Protein AF-D7A3Y3-F1 (afdb_monomer_lite)

Radius of gyration: 31.53 Å; chains: 1; bounding box: 90×44×59 Å

InterPro domains:
  IPR018753 GapR-like [MF_00797] (21-98)
  IPR046367 GapR-like, DNA-binding domain [NF010247] (20-98)
  IPR046367 GapR-like, DNA-binding domain [PF10073] (26-97)

Sequence (101 aa):
MLDRSSSAFDADAADQPLSDAAAGFAKEQLKSFIERIERLEEEKKTIADDIKDVFAEAKGTGFDVKALREVLKIRKADPDQLAEHQANVDLYLQALGMVGG

Structure (mmCIF, N/CA/C/O backbone):
data_AF-D7A3Y3-F1
#
_entry.id   AF-D7A3Y3-F1
#
loop_
_atom_site.group_PDB
_atom_site.id
_atom_site.type_symbol
_atom_site.label_atom_id
_atom_site.label_alt_id
_atom_site.label_comp_id
_atom_site.label_asym_id
_atom_site.label_entity_id
_atom_site.label_seq_id
_atom_site.pdbx_PDB_ins_code
_atom_site.Cartn_x
_atom_site.Cartn_y
_atom_site.Cartn_z
_atom_site.occupancy
_atom_site.B_iso_or_equiv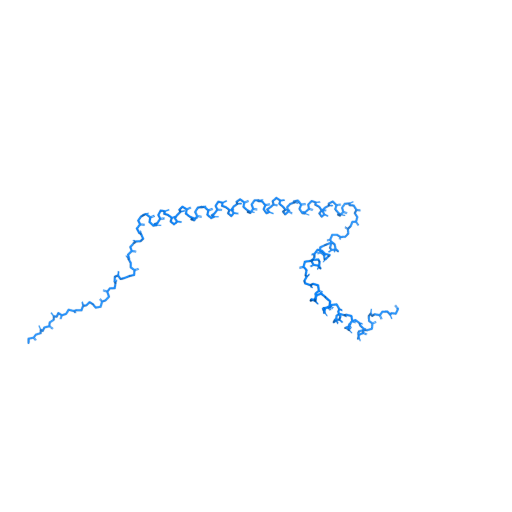
_atom_site.auth_seq_id
_atom_site.auth_comp_id
_atom_site.auth_asym_id
_atom_site.auth_atom_id
_atom_site.pdbx_PDB_model_num
ATOM 1 N N . MET A 1 1 ? 61.805 -34.814 -41.924 1.00 52.41 1 MET A N 1
ATOM 2 C CA . MET A 1 1 ? 61.599 -33.368 -42.132 1.00 52.41 1 MET A CA 1
ATOM 3 C C . MET A 1 1 ? 60.375 -32.993 -41.314 1.00 52.41 1 MET A C 1
ATOM 5 O O . MET A 1 1 ? 59.283 -33.403 -41.673 1.00 52.41 1 MET A O 1
ATOM 9 N N . LEU A 1 2 ? 60.584 -32.408 -40.131 1.00 50.88 2 LEU A N 1
ATOM 10 C CA . LEU A 1 2 ? 59.501 -31.949 -39.262 1.00 50.88 2 LEU A CA 1
ATOM 11 C C . LEU A 1 2 ? 58.984 -30.623 -39.822 1.00 50.88 2 LEU A C 1
ATOM 13 O O . LEU A 1 2 ? 59.705 -29.633 -39.734 1.00 50.88 2 LEU A O 1
ATOM 17 N N . ASP A 1 3 ? 57.769 -30.598 -40.366 1.00 58.34 3 ASP A N 1
ATOM 18 C CA . ASP A 1 3 ? 57.036 -29.342 -40.501 1.00 58.34 3 ASP A CA 1
ATOM 19 C C . ASP A 1 3 ? 56.270 -29.105 -39.194 1.00 58.34 3 ASP A C 1
ATOM 21 O O . ASP A 1 3 ? 55.235 -29.706 -38.911 1.00 58.34 3 ASP A O 1
ATOM 25 N N . ARG A 1 4 ? 56.896 -28.306 -38.326 1.00 67.75 4 ARG A N 1
ATOM 26 C CA . ARG A 1 4 ? 56.238 -27.578 -37.243 1.00 67.75 4 ARG A CA 1
ATOM 27 C C . ARG A 1 4 ? 55.771 -26.257 -37.841 1.00 67.75 4 ARG A C 1
ATOM 29 O O . ARG A 1 4 ? 56.613 -25.385 -38.028 1.00 67.75 4 ARG A O 1
ATOM 36 N N . SER A 1 5 ? 54.480 -26.086 -38.084 1.00 56.97 5 SER A N 1
ATOM 37 C CA . SER A 1 5 ? 53.777 -24.792 -38.157 1.00 56.97 5 SER A CA 1
ATOM 38 C C . SER A 1 5 ? 52.299 -25.111 -38.384 1.00 56.97 5 SER A C 1
ATOM 40 O O . SER A 1 5 ? 51.972 -25.869 -39.277 1.00 56.97 5 SER A O 1
ATOM 42 N N . SER A 1 6 ? 51.318 -24.641 -37.632 1.00 56.59 6 SER A N 1
ATOM 43 C CA . SER A 1 6 ? 51.253 -23.619 -36.604 1.00 56.59 6 SER A CA 1
ATOM 44 C C . SER A 1 6 ? 49.985 -23.930 -35.805 1.00 56.59 6 SER A C 1
ATOM 46 O O . SER A 1 6 ? 48.916 -24.107 -36.391 1.00 56.59 6 SER A O 1
ATOM 48 N N . SER A 1 7 ? 50.106 -24.054 -34.483 1.00 59.94 7 SER A N 1
ATOM 49 C CA . SER A 1 7 ? 48.958 -24.035 -33.581 1.00 59.94 7 SER A CA 1
ATOM 50 C C . SER A 1 7 ? 48.574 -22.587 -33.288 1.00 59.94 7 SER A C 1
ATOM 52 O O . SER A 1 7 ? 49.397 -21.839 -32.763 1.00 59.94 7 SER A O 1
ATOM 54 N N . ALA A 1 8 ? 47.322 -22.244 -33.556 1.00 55.28 8 ALA A N 1
ATOM 55 C CA . ALA A 1 8 ? 46.563 -21.215 -32.846 1.00 55.28 8 ALA A CA 1
ATOM 56 C C . ALA A 1 8 ? 45.080 -21.469 -33.174 1.00 55.28 8 ALA A C 1
ATOM 58 O O . ALA A 1 8 ? 44.543 -20.964 -34.151 1.00 55.28 8 ALA A O 1
ATOM 59 N N . PHE A 1 9 ? 44.472 -22.506 -32.603 1.00 58.44 9 PHE A N 1
ATOM 60 C CA . PHE A 1 9 ? 43.594 -22.326 -31.446 1.00 58.44 9 PHE A CA 1
ATOM 61 C C . PHE A 1 9 ? 43.692 -20.965 -30.734 1.00 58.44 9 PHE A C 1
ATOM 63 O O . PHE A 1 9 ? 44.774 -20.562 -30.314 1.00 58.44 9 PHE A O 1
ATOM 70 N N . ASP A 1 10 ? 42.505 -20.368 -30.572 1.00 49.00 10 ASP A N 1
ATOM 71 C CA . ASP A 1 10 ? 42.120 -19.386 -29.552 1.00 49.00 10 ASP A CA 1
ATOM 72 C C . ASP A 1 10 ? 42.640 -17.947 -29.735 1.00 49.00 10 ASP A C 1
ATOM 74 O O . ASP A 1 10 ? 43.755 -17.713 -30.171 1.00 49.00 10 ASP A O 1
ATOM 78 N N . ALA A 1 11 ? 41.925 -16.877 -29.397 1.00 51.06 11 ALA A N 1
ATOM 79 C CA . ALA A 1 11 ? 40.557 -16.655 -28.942 1.00 51.06 11 ALA A CA 1
ATOM 80 C C . ALA A 1 11 ? 40.461 -15.131 -28.748 1.00 51.06 11 ALA A C 1
ATOM 82 O O . ALA A 1 11 ? 40.836 -14.643 -27.692 1.00 51.06 11 ALA A O 1
ATOM 83 N N . ASP A 1 12 ? 40.031 -14.365 -29.755 1.00 48.00 12 ASP A N 1
ATOM 84 C CA . ASP A 1 12 ? 40.020 -12.888 -29.632 1.00 48.00 12 ASP A CA 1
ATOM 85 C C . ASP A 1 12 ? 38.660 -12.236 -29.930 1.00 48.00 12 ASP A C 1
ATOM 87 O O . ASP A 1 12 ? 38.510 -11.020 -29.936 1.00 48.00 12 ASP A O 1
ATOM 91 N N . ALA A 1 13 ? 37.605 -13.031 -30.128 1.00 52.06 13 ALA A N 1
ATOM 92 C CA . ALA A 1 13 ? 36.263 -12.475 -30.325 1.00 52.06 13 ALA A CA 1
ATOM 93 C C . ALA A 1 13 ? 35.554 -12.080 -29.010 1.00 52.06 13 ALA A C 1
ATOM 95 O O . ALA A 1 13 ? 34.447 -11.551 -29.062 1.00 52.06 13 ALA A O 1
ATOM 96 N N . ALA A 1 14 ? 36.153 -12.349 -27.843 1.00 55.81 14 ALA A N 1
ATOM 97 C CA . ALA A 1 14 ? 35.497 -12.191 -26.541 1.00 55.81 14 ALA A CA 1
ATOM 98 C C . ALA A 1 14 ? 36.044 -11.046 -25.667 1.00 55.81 14 ALA A C 1
ATOM 100 O O . ALA A 1 14 ? 35.450 -10.784 -24.625 1.00 55.81 14 ALA A O 1
ATOM 101 N N . ASP A 1 15 ? 37.114 -10.353 -26.077 1.00 58.00 15 ASP A N 1
ATOM 102 C CA . ASP A 1 15 ? 37.781 -9.329 -25.250 1.00 58.00 15 ASP A CA 1
ATOM 103 C C . ASP A 1 15 ? 38.054 -8.021 -26.016 1.00 58.00 15 ASP A C 1
ATOM 105 O O . ASP A 1 15 ? 39.070 -7.356 -25.834 1.00 58.00 15 ASP A O 1
ATOM 109 N N . GLN A 1 16 ? 37.137 -7.626 -26.908 1.00 64.69 16 GLN A N 1
ATOM 110 C CA . GLN A 1 16 ? 37.162 -6.264 -27.446 1.00 64.69 16 GLN A CA 1
ATOM 111 C C . GLN A 1 16 ? 36.726 -5.292 -26.338 1.00 64.69 16 GLN A C 1
ATOM 113 O O . GLN A 1 16 ? 35.574 -5.367 -25.894 1.00 64.69 16 GLN A O 1
ATOM 118 N N . PRO A 1 17 ? 37.600 -4.373 -25.883 1.00 64.75 17 PRO A N 1
ATOM 119 C CA . PRO A 1 17 ? 37.238 -3.416 -24.851 1.00 64.75 17 PRO A CA 1
ATOM 120 C C . PRO A 1 17 ? 36.066 -2.563 -25.339 1.00 64.75 17 PRO A C 1
ATOM 122 O O . PRO A 1 17 ? 36.085 -2.033 -26.453 1.00 64.75 17 PRO A O 1
ATOM 125 N N . LEU A 1 18 ? 35.033 -2.431 -24.498 1.00 68.00 18 LEU A N 1
ATOM 126 C CA . LEU A 1 18 ? 33.954 -1.469 -24.716 1.00 68.00 18 LEU A CA 1
ATOM 127 C C . LEU A 1 18 ? 34.596 -0.109 -24.988 1.00 68.00 18 LEU A C 1
ATOM 129 O O . LEU A 1 18 ? 35.336 0.397 -24.146 1.00 68.00 18 LEU A O 1
ATOM 133 N N . SER A 1 19 ? 34.339 0.460 -26.167 1.00 77.38 19 SER A N 1
ATOM 134 C CA . SER A 1 19 ? 34.927 1.746 -26.535 1.00 77.38 19 SER A CA 1
ATOM 135 C C . SER A 1 19 ? 34.593 2.799 -25.477 1.00 77.38 19 SER A C 1
ATOM 137 O O . SER A 1 19 ? 33.494 2.796 -24.917 1.00 77.38 19 SER A O 1
ATOM 139 N N . ASP A 1 20 ? 35.515 3.727 -25.216 1.00 79.50 20 ASP A N 1
ATOM 140 C CA . ASP A 1 20 ? 35.340 4.754 -24.177 1.00 79.50 20 ASP A CA 1
ATOM 141 C C . ASP A 1 20 ? 34.030 5.548 -24.342 1.00 79.50 20 ASP A C 1
ATOM 143 O O . ASP A 1 20 ? 33.392 5.930 -23.360 1.00 79.50 20 ASP A O 1
ATOM 147 N N . ALA A 1 21 ? 33.574 5.734 -25.586 1.00 77.25 21 ALA A N 1
ATOM 148 C CA . ALA A 1 21 ? 32.285 6.345 -25.901 1.00 77.25 21 ALA A CA 1
ATOM 149 C C . ALA A 1 21 ? 31.086 5.473 -25.476 1.00 77.25 21 ALA A C 1
ATOM 151 O O . ALA A 1 21 ? 30.132 5.986 -24.889 1.00 77.25 21 ALA A O 1
ATOM 152 N N . ALA A 1 22 ? 31.131 4.160 -25.730 1.00 78.06 22 ALA A N 1
ATOM 153 C CA . ALA A 1 22 ? 30.088 3.228 -25.301 1.00 78.06 22 ALA A CA 1
ATOM 154 C C . ALA A 1 22 ? 30.053 3.086 -23.769 1.00 78.06 22 ALA A C 1
ATOM 156 O O . ALA A 1 22 ? 28.975 3.084 -23.173 1.00 78.06 22 ALA A O 1
ATOM 157 N N . ALA A 1 23 ? 31.222 3.042 -23.122 1.00 81.69 23 ALA A N 1
ATOM 158 C CA . ALA A 1 23 ? 31.339 3.022 -21.666 1.00 81.69 23 ALA A CA 1
ATOM 159 C C . ALA A 1 23 ? 30.827 4.329 -21.026 1.00 81.69 23 ALA A C 1
ATOM 161 O O . ALA A 1 23 ? 30.122 4.293 -20.013 1.00 81.69 23 ALA A O 1
ATOM 162 N N . GLY A 1 24 ? 31.124 5.482 -21.635 1.00 87.88 24 GLY A N 1
ATOM 163 C CA . GLY A 1 24 ? 30.602 6.787 -21.224 1.00 87.88 24 GLY A CA 1
ATOM 164 C C . GLY A 1 24 ? 29.076 6.865 -21.313 1.00 87.88 24 GLY A C 1
ATOM 165 O O . GLY A 1 24 ? 28.424 7.210 -20.327 1.00 87.88 24 GLY A O 1
ATOM 166 N N . PHE A 1 25 ? 28.501 6.451 -22.446 1.00 89.88 25 PHE A N 1
ATOM 167 C CA . PHE A 1 25 ? 27.049 6.415 -22.644 1.00 89.88 25 PHE A CA 1
ATOM 168 C C . PHE A 1 25 ? 26.344 5.490 -21.638 1.00 89.88 25 PHE A C 1
ATOM 170 O O . PHE A 1 25 ? 25.362 5.886 -21.005 1.00 89.88 25 PHE A O 1
ATOM 177 N N . ALA A 1 26 ? 26.870 4.279 -21.425 1.00 92.75 26 ALA A N 1
ATOM 178 C CA . ALA A 1 26 ? 26.318 3.340 -20.448 1.00 92.75 26 ALA A CA 1
ATOM 179 C C . ALA A 1 26 ? 26.341 3.914 -19.019 1.00 92.75 26 ALA A C 1
ATOM 181 O O . ALA A 1 26 ? 25.380 3.760 -18.261 1.00 92.75 26 ALA A O 1
ATOM 182 N N . LYS A 1 27 ? 27.410 4.635 -18.657 1.00 94.62 27 LYS A N 1
ATOM 183 C CA . LYS A 1 27 ? 27.537 5.310 -17.360 1.00 94.62 27 LYS A CA 1
ATOM 184 C C . LYS A 1 27 ? 26.507 6.428 -17.182 1.00 94.62 27 LYS A C 1
ATOM 186 O O . LYS A 1 27 ? 25.945 6.558 -16.097 1.00 94.62 27 LYS A O 1
ATOM 191 N N . GLU A 1 28 ? 26.260 7.238 -18.208 1.00 96.06 28 GLU A N 1
ATOM 192 C CA . GLU A 1 28 ? 25.248 8.304 -18.165 1.00 96.06 28 GLU A CA 1
ATOM 193 C C . GLU A 1 28 ? 23.830 7.741 -18.038 1.00 96.06 28 GL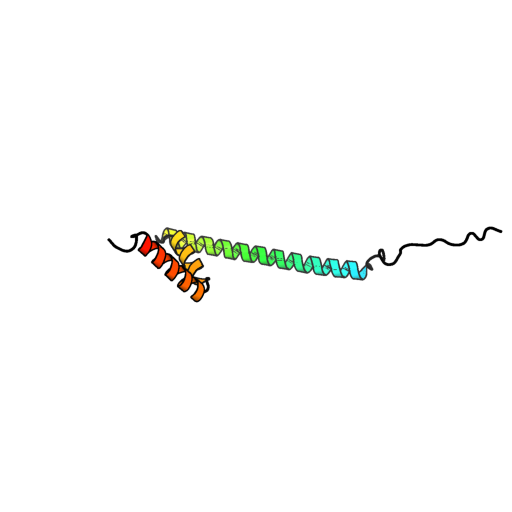U A C 1
ATOM 195 O O . GLU A 1 28 ? 23.039 8.220 -17.225 1.00 96.06 28 GLU A O 1
ATOM 200 N N . GLN A 1 29 ? 23.527 6.671 -18.772 1.00 96.56 29 GLN A N 1
ATOM 201 C CA . GLN A 1 29 ? 22.225 6.017 -18.699 1.00 96.56 29 GLN A CA 1
ATOM 202 C C . GLN A 1 29 ? 21.981 5.365 -17.329 1.00 96.56 29 GLN A C 1
ATOM 204 O O . GLN A 1 29 ? 20.896 5.517 -16.766 1.00 96.56 29 GLN A O 1
ATOM 209 N N . LEU A 1 30 ? 22.998 4.716 -16.751 1.00 97.06 30 LEU A N 1
ATOM 210 C CA . LEU A 1 30 ? 22.925 4.173 -15.393 1.00 97.06 30 LEU A CA 1
ATOM 211 C C . LEU A 1 30 ? 22.644 5.271 -14.358 1.00 97.06 30 LEU A C 1
ATOM 213 O O . LEU A 1 30 ? 21.754 5.103 -13.526 1.00 97.06 30 LEU A O 1
ATOM 217 N N . LYS A 1 31 ? 23.354 6.406 -14.433 1.00 97.81 31 LYS A N 1
ATOM 218 C CA . LYS A 1 31 ? 23.102 7.560 -13.553 1.00 97.81 31 LYS A CA 1
ATOM 219 C C . LYS A 1 31 ? 21.665 8.057 -13.674 1.00 97.81 31 LYS A C 1
ATOM 221 O O . LYS A 1 31 ? 20.997 8.214 -12.660 1.00 97.81 31 LYS A O 1
ATOM 226 N N . SER A 1 32 ? 21.164 8.211 -14.901 1.00 98.00 32 SER A N 1
ATOM 227 C CA . SER A 1 32 ? 19.787 8.655 -15.135 1.00 98.00 32 SER A CA 1
ATOM 228 C C . SER A 1 32 ? 18.751 7.705 -14.526 1.00 98.00 32 SER A C 1
ATOM 230 O O . SER A 1 32 ? 17.754 8.161 -13.964 1.00 98.00 32 SER A O 1
ATOM 232 N N . PHE A 1 33 ? 18.963 6.386 -14.604 1.00 98.19 33 PHE A N 1
ATOM 233 C CA . PHE A 1 33 ? 18.071 5.432 -13.944 1.00 98.19 33 PHE A CA 1
ATOM 234 C C . PHE A 1 33 ? 18.118 5.551 -12.421 1.00 98.19 33 PHE A C 1
ATOM 236 O O . PHE A 1 33 ? 17.054 5.582 -11.806 1.00 98.19 33 PHE A O 1
ATOM 243 N N . ILE A 1 34 ? 19.311 5.656 -11.829 1.00 98.56 34 ILE A N 1
ATOM 244 C CA . ILE A 1 34 ? 19.478 5.789 -10.374 1.00 98.56 34 ILE A CA 1
ATOM 245 C C . ILE A 1 34 ? 18.776 7.051 -9.869 1.00 98.56 34 ILE A C 1
ATOM 247 O O . ILE A 1 34 ? 17.899 6.942 -9.021 1.00 98.56 34 ILE A O 1
ATOM 251 N N . GLU A 1 35 ? 19.061 8.212 -10.460 1.00 98.62 35 GLU A N 1
ATOM 252 C CA . GLU A 1 35 ? 18.464 9.493 -10.050 1.00 98.62 35 GLU A CA 1
ATOM 253 C C . GLU A 1 35 ? 16.928 9.460 -10.124 1.00 98.62 35 GLU A C 1
ATOM 255 O O . GLU A 1 35 ? 16.223 9.947 -9.238 1.00 98.62 35 GLU A O 1
ATOM 260 N N . ARG A 1 36 ? 16.376 8.842 -11.178 1.00 98.62 36 ARG A N 1
ATOM 261 C CA . ARG A 1 36 ? 14.922 8.684 -11.327 1.00 98.62 36 ARG A CA 1
ATOM 262 C C . ARG A 1 36 ? 14.329 7.752 -10.274 1.00 98.62 36 ARG A C 1
ATOM 264 O O . ARG A 1 36 ? 13.227 8.023 -9.805 1.00 98.62 36 ARG A O 1
ATOM 271 N N . ILE A 1 37 ? 15.015 6.659 -9.939 1.00 98.50 37 ILE A N 1
ATOM 272 C CA . ILE A 1 37 ? 14.567 5.702 -8.918 1.00 98.50 37 ILE A CA 1
ATOM 273 C C . ILE A 1 37 ? 14.628 6.337 -7.530 1.00 98.50 37 ILE A C 1
ATOM 275 O O . ILE A 1 37 ? 13.667 6.206 -6.781 1.00 98.50 37 ILE A O 1
ATOM 279 N N . GLU A 1 38 ? 15.702 7.056 -7.203 1.00 98.56 38 GLU A N 1
ATOM 280 C CA . GLU A 1 38 ? 15.849 7.743 -5.916 1.00 98.56 38 GLU A CA 1
ATOM 281 C C . GLU A 1 38 ? 14.713 8.741 -5.692 1.00 98.56 38 GLU A C 1
ATOM 283 O O . GLU A 1 38 ? 14.039 8.680 -4.665 1.00 98.56 38 GLU A O 1
ATOM 288 N N . ARG A 1 39 ? 14.398 9.564 -6.701 1.00 98.56 39 ARG A N 1
ATOM 289 C CA . ARG A 1 39 ? 13.243 10.469 -6.638 1.00 98.56 39 ARG A CA 1
ATOM 290 C C . ARG A 1 39 ? 11.924 9.720 -6.416 1.00 98.56 39 ARG A C 1
ATOM 292 O O . ARG A 1 39 ? 11.104 10.141 -5.607 1.00 98.56 39 ARG A O 1
ATOM 299 N N . LEU A 1 40 ? 11.705 8.607 -7.120 1.00 98.62 40 LEU A N 1
ATOM 300 C CA . LEU A 1 40 ? 10.483 7.808 -6.961 1.00 98.62 40 LEU A CA 1
ATOM 301 C C . LEU A 1 40 ? 10.391 7.142 -5.580 1.00 98.62 40 LEU A C 1
ATOM 303 O O . LEU A 1 40 ? 9.293 7.018 -5.042 1.00 98.62 40 LEU A O 1
ATOM 307 N N . GLU A 1 41 ? 11.509 6.717 -4.988 1.00 98.56 41 GLU A N 1
ATOM 308 C CA . GLU A 1 41 ? 11.527 6.174 -3.625 1.00 98.56 41 GLU A CA 1
ATOM 309 C C . GLU A 1 41 ? 11.249 7.263 -2.576 1.00 98.56 41 GLU A C 1
ATOM 311 O O . GLU A 1 41 ? 10.538 6.999 -1.604 1.00 98.56 41 GLU A O 1
ATOM 316 N N . GLU A 1 42 ? 11.714 8.497 -2.788 1.00 98.44 42 GLU A N 1
ATOM 317 C CA . GLU A 1 42 ? 11.338 9.646 -1.954 1.00 98.44 42 GLU A CA 1
ATOM 318 C C . GLU A 1 42 ? 9.838 9.961 -2.054 1.00 98.44 42 GLU A C 1
ATOM 320 O O . GLU A 1 42 ? 9.162 10.064 -1.029 1.00 98.44 42 GLU A O 1
ATOM 325 N N . GLU A 1 43 ? 9.284 10.042 -3.268 1.00 98.38 43 GLU A N 1
ATOM 326 C CA . GLU A 1 43 ? 7.845 10.254 -3.490 1.00 98.38 43 GLU A CA 1
ATOM 327 C C . GLU A 1 43 ? 7.006 9.146 -2.833 1.00 98.38 43 GLU A C 1
ATOM 329 O O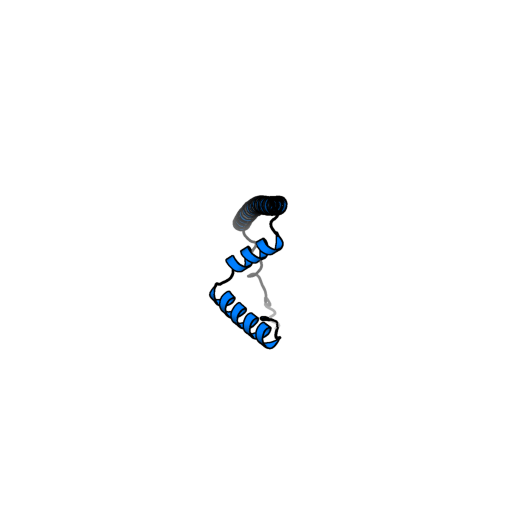 . GLU A 1 43 ? 6.043 9.414 -2.111 1.00 98.38 43 GLU A O 1
ATOM 334 N N . LYS A 1 44 ? 7.404 7.884 -3.022 1.00 98.00 44 LYS A N 1
ATOM 335 C CA . LYS A 1 44 ? 6.767 6.715 -2.403 1.00 98.00 44 LYS A CA 1
ATOM 336 C C . LYS A 1 44 ? 6.814 6.779 -0.880 1.00 98.00 44 LYS A C 1
ATOM 338 O O . LYS A 1 44 ? 5.842 6.377 -0.241 1.00 98.00 44 LYS A O 1
ATOM 343 N N . LYS A 1 45 ? 7.912 7.263 -0.292 1.00 98.19 45 LYS A N 1
ATOM 344 C CA . LYS A 1 45 ? 8.021 7.452 1.157 1.00 98.19 45 LYS A CA 1
ATOM 345 C C . LYS A 1 45 ? 7.025 8.500 1.647 1.00 98.19 45 LYS A C 1
ATOM 347 O O . LYS A 1 45 ? 6.287 8.202 2.579 1.00 98.19 45 LYS A O 1
ATOM 352 N N . THR A 1 46 ? 6.957 9.659 0.993 1.00 98.44 46 THR A N 1
ATOM 353 C CA . THR A 1 46 ? 5.990 10.716 1.330 1.00 98.44 46 THR A CA 1
ATOM 354 C C . THR A 1 46 ? 4.558 10.188 1.273 1.00 98.44 46 THR A C 1
ATOM 356 O O . THR A 1 46 ? 3.830 10.284 2.253 1.00 98.44 46 THR A O 1
ATOM 359 N N . ILE A 1 47 ? 4.189 9.497 0.190 1.00 98.44 47 ILE A N 1
ATOM 360 C CA . ILE A 1 47 ? 2.859 8.881 0.049 1.00 98.44 47 ILE A CA 1
ATOM 361 C C . ILE A 1 47 ? 2.603 7.841 1.150 1.00 98.44 47 ILE A C 1
ATOM 363 O O . ILE A 1 47 ? 1.496 7.736 1.678 1.00 98.44 47 ILE A O 1
ATOM 367 N N . ALA A 1 48 ? 3.607 7.032 1.497 1.00 98.19 48 ALA A N 1
ATOM 368 C CA . ALA A 1 48 ? 3.472 6.038 2.555 1.00 98.19 48 ALA A CA 1
ATOM 369 C C . ALA A 1 48 ? 3.266 6.681 3.933 1.00 98.19 48 ALA A C 1
ATOM 371 O O . ALA A 1 48 ? 2.534 6.118 4.749 1.00 98.19 48 ALA A O 1
ATOM 372 N N . ASP A 1 49 ? 3.901 7.821 4.195 1.00 98.62 49 ASP A N 1
ATOM 373 C CA . ASP A 1 49 ? 3.723 8.579 5.429 1.00 98.62 49 ASP A CA 1
ATOM 374 C C . ASP A 1 49 ? 2.334 9.241 5.468 1.00 98.62 49 ASP A C 1
ATOM 376 O O . ASP A 1 49 ? 1.610 9.026 6.440 1.00 98.62 49 ASP A O 1
ATOM 380 N N . ASP A 1 50 ? 1.868 9.844 4.369 1.00 98.69 50 ASP A N 1
ATOM 381 C CA . ASP A 1 50 ? 0.497 10.372 4.257 1.00 98.69 50 ASP A CA 1
ATOM 382 C C . ASP A 1 50 ? -0.565 9.285 4.524 1.00 98.69 50 ASP A C 1
ATOM 384 O O . ASP A 1 50 ? -1.535 9.486 5.257 1.00 98.69 50 ASP A O 1
ATOM 388 N N . ILE A 1 51 ? -0.374 8.076 3.979 1.00 98.38 51 ILE A N 1
ATOM 389 C CA . ILE A 1 51 ? -1.272 6.936 4.229 1.00 98.38 51 ILE A CA 1
ATOM 390 C C . ILE A 1 51 ? -1.282 6.546 5.715 1.00 98.38 51 ILE A C 1
ATOM 392 O O . ILE A 1 51 ? -2.333 6.170 6.248 1.00 98.38 51 ILE A O 1
ATOM 396 N N . LYS A 1 52 ? -0.130 6.590 6.400 1.00 98.25 52 LYS A N 1
ATOM 397 C CA . LYS A 1 52 ? -0.067 6.299 7.843 1.00 98.25 52 LYS A CA 1
ATOM 398 C C . LYS A 1 52 ? -0.833 7.344 8.640 1.00 98.25 52 LYS A C 1
ATOM 400 O O . LYS A 1 52 ? -1.555 6.948 9.555 1.00 98.25 52 LYS A O 1
ATOM 405 N N . ASP A 1 53 ? -0.712 8.615 8.278 1.00 98.56 53 ASP A N 1
ATOM 406 C CA . ASP A 1 53 ? -1.407 9.711 8.951 1.00 98.56 53 ASP A CA 1
ATOM 407 C C . ASP A 1 53 ? -2.927 9.575 8.805 1.00 98.56 53 ASP A C 1
ATOM 409 O O . ASP A 1 53 ? -3.642 9.647 9.804 1.00 98.56 53 ASP A O 1
ATOM 413 N N . VAL A 1 54 ? -3.425 9.206 7.619 1.00 98.56 54 VAL A N 1
ATOM 414 C CA . VAL A 1 54 ? -4.855 8.900 7.410 1.00 98.56 54 VAL A CA 1
ATOM 415 C C . VAL A 1 54 ? -5.322 7.729 8.283 1.00 98.56 54 VAL A C 1
ATOM 417 O O . VAL A 1 54 ? -6.390 7.782 8.896 1.00 98.56 54 VAL A O 1
ATOM 420 N N . PHE A 1 55 ? -4.533 6.654 8.393 1.00 98.50 55 PHE A N 1
ATOM 421 C CA . PHE A 1 55 ? -4.879 5.556 9.303 1.00 98.50 55 PHE A CA 1
ATOM 422 C C . PHE A 1 55 ? -4.830 5.972 10.779 1.00 98.50 55 PHE A C 1
ATOM 424 O O . PHE A 1 55 ? -5.612 5.454 11.581 1.00 98.50 55 PHE A O 1
ATOM 431 N N . ALA A 1 56 ? -3.920 6.870 11.156 1.00 98.50 56 ALA A N 1
ATOM 432 C CA . ALA A 1 56 ? -3.835 7.401 12.510 1.00 98.50 56 ALA A CA 1
ATOM 433 C C . ALA A 1 56 ? -5.048 8.285 12.839 1.00 98.50 56 ALA A C 1
ATOM 435 O O . ALA A 1 56 ? -5.629 8.133 13.914 1.00 98.50 56 ALA A O 1
ATOM 436 N N . GLU A 1 57 ? -5.488 9.124 11.901 1.00 98.62 57 GLU A N 1
ATOM 437 C CA . GLU A 1 57 ? -6.715 9.918 12.008 1.00 98.62 57 GLU A CA 1
ATOM 438 C C . GLU A 1 57 ? -7.953 9.019 12.146 1.00 98.62 57 GLU A C 1
ATOM 440 O O . GLU A 1 57 ? -8.752 9.185 13.072 1.00 98.62 57 GLU A O 1
ATOM 445 N N . ALA A 1 58 ? -8.078 7.997 11.293 1.00 98.56 58 ALA A N 1
ATOM 446 C CA . ALA A 1 58 ? -9.160 7.017 11.376 1.00 98.56 58 ALA A CA 1
ATOM 447 C C . ALA A 1 58 ? -9.188 6.313 12.745 1.00 98.56 58 ALA A C 1
ATOM 449 O O . ALA A 1 58 ? -10.245 6.129 13.348 1.00 98.56 58 ALA A O 1
ATOM 450 N N . LYS A 1 59 ? -8.016 5.971 13.291 1.00 98.25 59 LYS A N 1
ATOM 451 C CA . LYS A 1 59 ? -7.910 5.406 14.641 1.00 98.25 59 LYS A CA 1
ATOM 452 C C . LYS A 1 59 ? -8.355 6.401 15.716 1.00 98.25 59 LYS A C 1
ATOM 454 O O . LYS A 1 59 ? -9.075 6.012 16.632 1.00 98.25 59 LYS A O 1
ATOM 459 N N . GLY A 1 60 ? -7.926 7.661 15.622 1.00 98.31 60 GLY A N 1
ATOM 460 C CA . GLY A 1 60 ? -8.278 8.722 16.572 1.00 98.31 60 GLY A CA 1
ATOM 461 C C . GLY A 1 60 ? -9.771 9.061 16.578 1.00 98.31 60 GLY A C 1
ATOM 462 O O . GLY A 1 60 ? -10.310 9.445 17.612 1.00 98.31 60 GLY A O 1
ATOM 463 N N . THR A 1 61 ? -10.446 8.852 15.448 1.00 98.44 61 THR A N 1
ATOM 464 C CA . THR A 1 61 ? -11.898 9.024 15.288 1.00 98.44 61 THR A CA 1
ATOM 465 C C . THR A 1 61 ? -12.712 7.775 15.650 1.00 98.44 61 THR A C 1
ATOM 467 O O . THR A 1 61 ? -13.938 7.839 15.686 1.00 98.44 61 THR A O 1
ATOM 470 N N . GLY A 1 62 ? -12.052 6.658 15.986 1.00 98.00 62 GLY A N 1
ATOM 471 C CA . GLY A 1 62 ? -12.688 5.448 16.521 1.00 98.00 62 GLY A CA 1
ATOM 472 C C . GLY A 1 62 ? -12.886 4.300 15.526 1.00 98.00 62 GLY A C 1
ATOM 473 O O . GLY A 1 62 ? -13.527 3.311 15.877 1.00 98.00 62 GLY A O 1
ATOM 474 N N . PHE A 1 63 ? -12.339 4.379 14.311 1.00 98.56 63 PHE A N 1
ATOM 475 C CA . PHE A 1 63 ? -12.402 3.275 13.350 1.00 98.56 63 PHE A CA 1
ATOM 476 C C . PHE A 1 63 ? -11.377 2.173 13.655 1.00 98.56 63 PHE A C 1
ATOM 478 O O . PHE A 1 63 ? -10.235 2.434 14.048 1.00 98.56 63 PHE A O 1
ATOM 485 N N . ASP A 1 64 ? -11.754 0.919 13.382 1.00 98.12 64 ASP A N 1
ATOM 486 C CA . ASP A 1 64 ? -10.814 -0.202 13.392 1.00 98.12 64 ASP A CA 1
ATOM 487 C C . ASP A 1 64 ? -9.939 -0.184 12.128 1.00 98.12 64 ASP A C 1
ATOM 489 O O . ASP A 1 64 ? -10.353 -0.547 11.023 1.00 98.12 64 ASP A O 1
ATOM 493 N N . VAL A 1 65 ? -8.676 0.199 12.312 1.00 98.00 65 VAL A N 1
ATOM 494 C CA . VAL A 1 65 ? -7.662 0.239 11.253 1.00 98.00 65 VAL A CA 1
ATOM 495 C C . VAL A 1 65 ? -7.436 -1.132 10.599 1.00 98.00 65 VAL A C 1
ATOM 497 O O . VAL A 1 65 ? -7.130 -1.192 9.407 1.00 98.00 65 VAL A O 1
ATOM 500 N N . LYS A 1 66 ? -7.567 -2.246 11.334 1.00 97.38 66 LYS A N 1
ATOM 501 C CA . LYS A 1 66 ? -7.432 -3.592 10.751 1.00 97.38 66 LYS A CA 1
ATOM 502 C C . LYS A 1 66 ? -8.576 -3.875 9.785 1.00 97.38 66 LYS A C 1
ATOM 504 O O . LYS A 1 66 ? -8.312 -4.317 8.670 1.00 97.38 66 LYS A O 1
ATOM 509 N N . ALA A 1 67 ? -9.807 -3.552 10.179 1.00 98.12 67 ALA A N 1
ATOM 510 C CA . ALA A 1 67 ? -10.972 -3.693 9.313 1.00 98.12 67 ALA A CA 1
ATOM 511 C C . ALA A 1 67 ? -10.838 -2.824 8.051 1.00 98.12 67 ALA A C 1
ATOM 513 O O . ALA A 1 67 ? -11.059 -3.313 6.947 1.00 98.12 67 ALA A O 1
ATOM 514 N N . LEU A 1 68 ? -10.377 -1.572 8.178 1.00 98.12 68 LEU A N 1
ATOM 515 C CA . LEU A 1 68 ? -10.136 -0.696 7.021 1.00 98.12 68 LEU A CA 1
ATOM 516 C C . LEU A 1 68 ? -9.100 -1.270 6.042 1.00 98.12 68 LEU A C 1
ATOM 518 O O . LEU A 1 68 ? -9.285 -1.187 4.827 1.00 98.12 68 LEU A O 1
ATOM 522 N N . ARG A 1 69 ? -8.016 -1.876 6.544 1.00 97.44 69 ARG A N 1
ATOM 523 C CA . ARG A 1 69 ? -7.027 -2.547 5.684 1.00 97.44 69 ARG A CA 1
ATOM 524 C C . ARG A 1 69 ? -7.626 -3.733 4.939 1.00 97.44 69 ARG A C 1
ATOM 526 O O . ARG A 1 69 ? -7.325 -3.897 3.758 1.00 97.44 69 ARG A O 1
ATOM 533 N N . GLU A 1 70 ? -8.480 -4.513 5.595 1.00 96.12 70 GLU A N 1
ATOM 534 C CA . GLU A 1 70 ? -9.171 -5.623 4.938 1.00 96.12 70 GLU A CA 1
ATOM 535 C C . GLU A 1 70 ? -10.134 -5.112 3.861 1.00 96.12 70 GLU A C 1
ATOM 537 O O . GLU A 1 70 ? -10.101 -5.598 2.734 1.00 96.12 70 GLU A O 1
ATOM 542 N N . VAL A 1 71 ? -10.890 -4.044 4.137 1.00 95.88 71 VAL A N 1
ATOM 543 C CA . VAL A 1 71 ? -11.742 -3.388 3.129 1.00 95.88 71 VAL A CA 1
ATOM 544 C C . VAL A 1 71 ? -10.920 -2.945 1.917 1.00 95.88 71 VAL A C 1
ATOM 546 O O . VAL A 1 71 ? -11.318 -3.201 0.784 1.00 95.88 71 VAL A O 1
ATOM 549 N N . LEU A 1 72 ? -9.754 -2.321 2.112 1.00 96.25 72 LEU A N 1
ATOM 550 C CA . LEU A 1 72 ? -8.884 -1.928 0.996 1.00 96.25 72 LEU A CA 1
ATOM 551 C C . LEU A 1 72 ? -8.366 -3.128 0.197 1.00 96.25 72 LEU A C 1
ATOM 553 O O . LEU A 1 72 ? -8.224 -3.021 -1.020 1.00 96.25 72 LEU A O 1
ATOM 557 N N . LYS A 1 73 ? -8.075 -4.252 0.856 1.00 94.44 73 LYS A N 1
ATOM 558 C CA . LYS A 1 73 ? -7.651 -5.490 0.194 1.00 94.44 73 LYS A CA 1
ATOM 559 C C . LYS A 1 73 ? -8.784 -6.078 -0.644 1.00 94.44 73 LYS A C 1
ATOM 561 O O . LYS A 1 73 ? -8.566 -6.349 -1.820 1.00 94.44 73 LYS A O 1
ATOM 566 N N . ILE A 1 74 ? -9.986 -6.185 -0.076 1.00 92.31 74 ILE A N 1
ATOM 567 C CA . ILE A 1 74 ? -11.194 -6.630 -0.785 1.00 92.31 74 ILE A CA 1
ATOM 568 C C . ILE A 1 74 ? -11.437 -5.730 -2.001 1.00 92.31 74 ILE A C 1
ATOM 570 O O . ILE A 1 74 ? -11.584 -6.212 -3.114 1.00 92.31 74 ILE A O 1
ATOM 574 N N . ARG A 1 75 ? -11.366 -4.406 -1.838 1.00 93.19 75 ARG A N 1
ATOM 575 C CA . ARG A 1 75 ? -11.573 -3.455 -2.945 1.00 93.19 75 ARG A CA 1
ATOM 576 C C . ARG A 1 75 ? -10.541 -3.545 -4.073 1.00 93.19 75 ARG A C 1
ATOM 578 O O . ARG A 1 75 ? -10.799 -3.010 -5.147 1.00 93.19 75 ARG A O 1
ATOM 585 N N . LYS A 1 76 ? -9.371 -4.137 -3.822 1.00 93.69 76 LYS A N 1
ATOM 586 C CA . LYS A 1 76 ? -8.308 -4.336 -4.820 1.00 93.69 76 LYS A CA 1
ATOM 587 C C . LYS A 1 76 ? -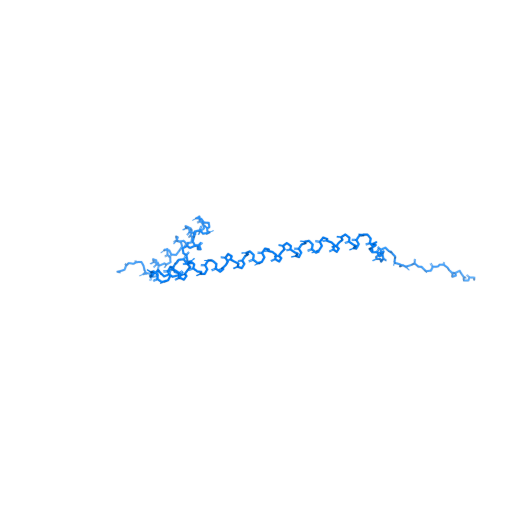8.369 -5.703 -5.497 1.00 93.69 76 LYS A C 1
ATOM 589 O O . LYS A 1 76 ? -7.715 -5.873 -6.520 1.00 93.69 76 LYS A O 1
ATOM 594 N N . ALA A 1 77 ? -9.063 -6.668 -4.903 1.00 91.38 77 ALA A N 1
ATOM 595 C CA . ALA A 1 77 ? -9.168 -8.008 -5.452 1.00 91.38 77 ALA A CA 1
ATOM 596 C C . ALA A 1 77 ? -10.178 -8.056 -6.607 1.00 91.38 77 ALA A C 1
ATOM 598 O O . ALA A 1 77 ? -11.044 -7.189 -6.738 1.00 91.38 77 ALA A O 1
ATOM 599 N N . ASP A 1 78 ? -10.037 -9.077 -7.449 1.00 92.44 78 ASP A N 1
ATOM 600 C CA . ASP A 1 78 ? -10.972 -9.360 -8.533 1.00 92.44 78 ASP A CA 1
ATOM 601 C C . ASP A 1 78 ? -12.349 -9.736 -7.941 1.00 92.44 78 ASP A C 1
ATOM 603 O O . ASP A 1 78 ? -12.411 -10.651 -7.108 1.00 92.44 78 ASP A O 1
ATOM 607 N N . PRO A 1 79 ? -13.443 -9.046 -8.324 1.00 90.56 79 PRO A N 1
ATOM 608 C CA . PRO A 1 79 ? -14.785 -9.336 -7.825 1.00 90.56 79 PRO A CA 1
ATOM 609 C C . PRO A 1 79 ? -15.219 -10.793 -8.015 1.00 90.56 79 PRO A C 1
ATOM 611 O O . PRO A 1 79 ? -15.877 -11.338 -7.129 1.00 90.56 79 PRO A O 1
ATOM 614 N N . ASP A 1 80 ? -14.831 -11.429 -9.122 1.00 92.50 80 ASP A N 1
ATOM 615 C CA . ASP A 1 80 ? -15.247 -12.798 -9.434 1.00 92.50 80 ASP A CA 1
ATOM 616 C C . ASP A 1 80 ? -14.511 -13.801 -8.536 1.00 92.50 80 ASP A C 1
ATOM 618 O O . ASP A 1 80 ? -15.129 -14.692 -7.950 1.00 92.50 80 ASP A O 1
ATOM 622 N N . GLN A 1 81 ? -13.204 -13.598 -8.329 1.00 91.62 81 GLN A N 1
ATOM 623 C CA . GLN A 1 81 ? -12.412 -14.414 -7.400 1.00 91.62 81 GLN A CA 1
ATOM 624 C C . GLN A 1 81 ? -12.891 -14.255 -5.953 1.00 91.62 81 GLN A C 1
ATOM 626 O O . GLN A 1 81 ? -12.905 -15.220 -5.188 1.00 91.62 81 GLN A O 1
ATOM 631 N N . LEU A 1 82 ? -13.292 -13.040 -5.564 1.00 91.75 82 LEU A N 1
ATOM 632 C CA . LEU A 1 82 ? -13.884 -12.791 -4.251 1.00 91.75 82 LEU A CA 1
ATOM 633 C C . LEU A 1 82 ? -15.221 -13.511 -4.084 1.00 91.75 82 LEU A C 1
ATOM 635 O O . LEU A 1 82 ? -15.445 -14.116 -3.038 1.00 91.75 82 LEU A O 1
ATOM 639 N N . ALA A 1 83 ? -16.094 -13.459 -5.091 1.00 92.12 83 ALA A N 1
ATOM 640 C CA . ALA A 1 83 ? -17.388 -14.128 -5.052 1.00 92.12 83 ALA A CA 1
ATOM 641 C C . ALA A 1 83 ? -17.232 -15.653 -4.950 1.00 92.12 83 ALA A C 1
ATOM 643 O O . ALA A 1 83 ? -17.887 -16.282 -4.119 1.00 92.12 83 ALA A O 1
ATOM 644 N N . GLU A 1 84 ? -16.322 -16.240 -5.732 1.00 94.00 84 GLU A N 1
ATOM 645 C CA . GLU A 1 84 ? -16.002 -17.669 -5.660 1.00 94.00 84 GLU A CA 1
ATOM 646 C C . GLU A 1 84 ? -15.440 -18.054 -4.282 1.00 94.00 84 GLU A C 1
ATOM 648 O O . GLU A 1 84 ? -15.881 -19.029 -3.669 1.00 94.00 84 GLU A O 1
ATOM 653 N N . HIS A 1 85 ? -14.494 -17.271 -3.752 1.00 92.19 85 HIS A N 1
ATOM 654 C CA . HIS A 1 85 ? -13.948 -17.505 -2.418 1.00 92.19 85 HIS A CA 1
ATOM 655 C C . HIS A 1 85 ? -15.030 -17.422 -1.335 1.00 92.19 85 HIS A C 1
ATOM 657 O O . HIS A 1 85 ? -15.090 -18.301 -0.476 1.00 92.19 85 HIS A O 1
ATOM 663 N N . GLN A 1 86 ? -15.903 -16.413 -1.392 1.00 92.62 86 GLN A N 1
ATOM 664 C CA . GLN A 1 86 ? -16.981 -16.242 -0.421 1.00 92.62 86 GLN A CA 1
ATOM 665 C C . GLN A 1 86 ? -17.974 -17.407 -0.475 1.00 92.62 86 GLN A C 1
ATOM 667 O O . GLN A 1 86 ? -18.314 -17.950 0.571 1.00 92.62 86 GLN A O 1
ATOM 672 N N . ALA A 1 87 ? -18.360 -17.862 -1.671 1.00 95.38 87 ALA A N 1
ATOM 673 C CA . ALA A 1 87 ? -19.224 -19.031 -1.831 1.00 95.38 87 ALA A CA 1
ATOM 674 C C . ALA A 1 87 ? -18.614 -20.296 -1.197 1.00 95.38 87 ALA A C 1
ATOM 676 O O . ALA A 1 87 ? -19.312 -21.062 -0.530 1.00 95.38 87 ALA A O 1
ATOM 677 N N . ASN A 1 88 ? -17.301 -20.494 -1.351 1.00 96.44 88 ASN A N 1
ATOM 678 C CA . ASN A 1 88 ? -16.584 -21.603 -0.719 1.00 96.44 88 ASN A CA 1
ATOM 679 C C . ASN A 1 88 ? -16.529 -21.469 0.811 1.00 96.44 88 ASN A C 1
ATOM 681 O O . ASN A 1 88 ? -16.741 -22.450 1.524 1.00 96.44 88 ASN A O 1
ATOM 685 N N . VAL A 1 89 ? -16.253 -20.268 1.327 1.00 95.00 89 VAL A N 1
ATOM 686 C CA . VAL A 1 89 ? -16.245 -19.998 2.773 1.00 95.00 89 VAL A CA 1
ATOM 687 C C . VAL A 1 89 ? -17.622 -20.264 3.372 1.00 95.00 89 VAL A C 1
ATOM 689 O O . VAL A 1 89 ? -17.712 -20.970 4.374 1.00 95.00 89 VAL A O 1
ATOM 692 N N . ASP A 1 90 ? -18.684 -19.768 2.744 1.00 95.00 90 ASP A N 1
ATOM 693 C CA . ASP A 1 90 ? -20.058 -19.956 3.210 1.00 95.00 90 ASP A CA 1
ATOM 694 C C . ASP A 1 90 ? -20.432 -21.444 3.248 1.00 95.00 90 ASP A C 1
ATOM 696 O O . ASP A 1 90 ? -20.966 -21.922 4.252 1.00 95.00 90 ASP A 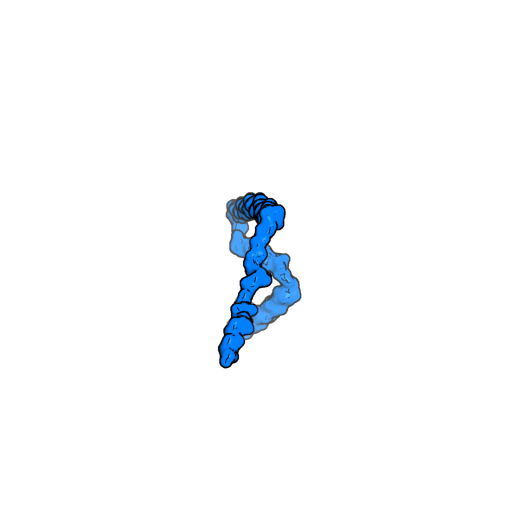O 1
ATOM 700 N N . LEU A 1 91 ? -20.063 -22.207 2.210 1.00 95.31 91 LEU A N 1
ATOM 701 C CA . LEU A 1 91 ? -20.235 -23.662 2.175 1.00 95.31 91 LEU A CA 1
ATOM 702 C C . LEU A 1 91 ? -19.522 -24.352 3.349 1.00 95.31 91 LEU A C 1
ATOM 704 O O . LEU A 1 91 ? -20.092 -25.234 3.997 1.00 95.31 91 LEU A O 1
ATOM 708 N N . TYR A 1 92 ? -18.282 -23.959 3.647 1.00 97.00 92 TYR A N 1
ATOM 709 C CA . TYR A 1 92 ? -17.519 -24.541 4.751 1.00 97.00 92 TYR A CA 1
ATOM 710 C C . TYR A 1 92 ? -18.079 -24.153 6.117 1.00 97.00 92 TYR A C 1
ATOM 712 O O . TYR A 1 92 ? -18.203 -25.013 6.988 1.00 97.00 92 TYR A O 1
ATOM 720 N N . LEU A 1 93 ? -18.472 -22.895 6.313 1.00 96.19 93 LEU A N 1
ATOM 721 C CA . LEU A 1 93 ? -19.105 -22.454 7.554 1.00 96.19 93 LEU A CA 1
ATOM 722 C C . LEU A 1 93 ? -20.429 -23.185 7.788 1.00 96.19 93 LEU A C 1
ATOM 724 O O . LEU A 1 93 ? -20.708 -23.585 8.919 1.00 96.19 93 LEU A O 1
ATOM 728 N N . GLN A 1 94 ? -21.218 -23.413 6.735 1.00 94.56 94 GLN A N 1
ATOM 729 C CA . GLN A 1 94 ? -2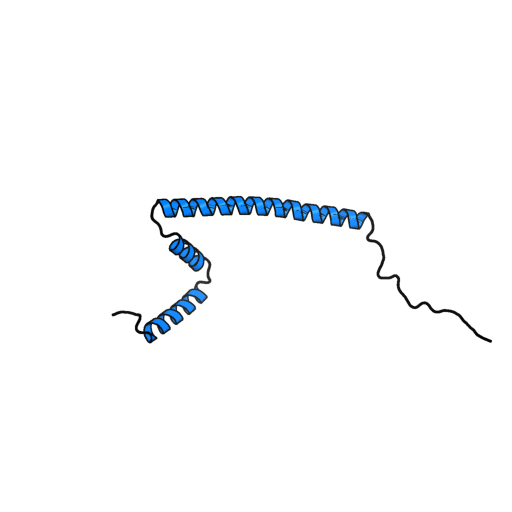2.440 -24.209 6.817 1.00 94.56 94 GLN A CA 1
ATOM 730 C C . GLN A 1 94 ? -22.131 -25.656 7.220 1.00 94.56 94 GLN A C 1
ATOM 732 O O . GLN A 1 94 ? -22.769 -26.186 8.128 1.00 94.56 94 GLN A O 1
ATOM 737 N N . ALA A 1 95 ? -21.132 -26.286 6.597 1.00 94.56 95 ALA A N 1
ATOM 738 C CA . ALA A 1 95 ? -20.715 -27.647 6.936 1.00 94.56 95 ALA A CA 1
ATOM 739 C C . ALA A 1 95 ? -20.212 -27.774 8.387 1.00 94.56 95 ALA A C 1
ATOM 741 O O . ALA A 1 95 ? -20.392 -28.814 9.018 1.00 94.56 95 ALA A O 1
ATOM 742 N N . LEU A 1 96 ? -19.611 -26.709 8.924 1.00 96.00 96 LEU A N 1
ATOM 743 C CA . LEU A 1 96 ? -19.133 -26.630 10.305 1.00 96.00 96 LEU A CA 1
ATOM 744 C C . LEU A 1 96 ? -20.221 -26.215 11.312 1.00 96.00 96 LEU A C 1
ATOM 746 O O . LEU A 1 96 ? -19.936 -26.140 12.505 1.00 96.00 96 LEU A O 1
ATOM 750 N N . GLY A 1 97 ? -21.450 -25.927 10.865 1.00 93.38 97 GLY A N 1
ATOM 751 C CA . GLY A 1 97 ? -22.530 -25.446 11.736 1.00 93.38 97 GLY A CA 1
ATOM 752 C C . GLY A 1 97 ? -22.279 -24.048 12.314 1.00 93.38 97 GLY A C 1
ATOM 753 O O . GLY A 1 97 ? -22.832 -23.699 13.352 1.00 93.38 97 GLY A O 1
ATOM 754 N N . MET A 1 98 ? -21.426 -23.252 11.664 1.00 92.06 98 MET A N 1
ATOM 755 C CA . MET A 1 98 ? -21.057 -21.896 12.089 1.00 92.06 98 MET A CA 1
ATOM 756 C C . MET A 1 98 ? -21.963 -20.810 11.486 1.00 92.06 98 MET A C 1
ATOM 758 O O . MET A 1 98 ? -21.826 -19.638 11.831 1.00 92.06 98 MET A O 1
ATOM 762 N N . VAL A 1 99 ? -22.895 -21.182 10.603 1.00 78.06 99 VAL A N 1
ATOM 763 C CA . VAL A 1 99 ? -23.935 -20.292 10.066 1.00 78.06 99 VAL A CA 1
ATOM 764 C C . VAL A 1 99 ? -25.222 -20.499 10.869 1.00 78.06 99 VAL A C 1
ATOM 766 O O . VAL A 1 99 ? -25.993 -21.404 10.574 1.00 78.06 99 VAL A O 1
ATOM 769 N N . GLY A 1 100 ? -25.442 -19.655 11.881 1.00 62.28 100 GLY A N 1
ATOM 770 C CA . GLY A 1 100 ? -26.745 -19.455 12.529 1.00 62.28 100 GLY A CA 1
ATOM 771 C C . GLY A 1 100 ? -27.256 -20.584 13.431 1.00 62.28 100 GLY A C 1
ATOM 772 O O . GLY A 1 100 ? -28.025 -21.441 12.999 1.00 62.28 100 GLY A O 1
ATOM 773 N N . GLY A 1 101 ? -26.921 -20.476 14.718 1.00 43.91 101 GLY A N 1
ATOM 774 C CA . GLY A 1 101 ? -27.858 -20.680 15.825 1.00 43.91 101 GLY A CA 1
ATOM 775 C C . GLY A 1 101 ? -28.072 -19.347 16.531 1.00 43.91 101 GLY A C 1
ATOM 776 O O . GLY A 1 101 ? -27.085 -18.576 16.587 1.00 43.91 101 GLY A O 1
#

Organism: Ancylobacter novellus (strain ATCC 8093 / DSM 506 / JCM 20403 / CCM 1077 / IAM 12100 / NBRC 12443 / NCIMB 10456) (NCBI:txid639283)

pLDDT: mean 87.32, std 16.19, range [43.91, 98.69]

Secondary structure (DSSP, 8-state):
------------SS-PPPPHHHHHHHHHHHHHHHHHHHHHHHHHHHHHHHHHHHHHHHHHTT--HHHHHHHHHHHHS-HHHHHHHHHHHHHHHHHTT-S--

Foldseek 3Di:
DDPDDDDDDDDPPPDDPQPPVNVVVVVVVVVVVVVVVVVVVVVVVVVVVVVVVVLVVCVVVPHDSVVVVVVVVCVPDDPVVVVVVVVVVVVVCVVVVVPDD